Protein AF-A0AAD4ZAR2-F1 (afdb_monomer_lite)

Secondary structure (DSSP, 8-state):
--HHHHHHSSPPPPHHHHHTT-HHHHHHHHS-HHHHHHHHHHHHHHHHHHHHHHHHHHHHHHHHHHHHHHTT-------TT-EEEEE---SS---SS-PPEEEEEEP--

Radius of gyration: 26.3 Å; chains: 1; bounding box: 49×34×67 Å

Sequence (109 aa):
MTPYALTYGHDAILPMEIAVQSLRIAHQHSLIGEDYSQVMLLELEGLDASRIDTLNKLLARKQAMSRAYNKRVKNKIFEEGEIVWKAVLPLGTHIAGYGKWSLHGKVLS

Organism: Prunus dulcis (NCBI:txid3755)

pLDDT: mean 79.86, st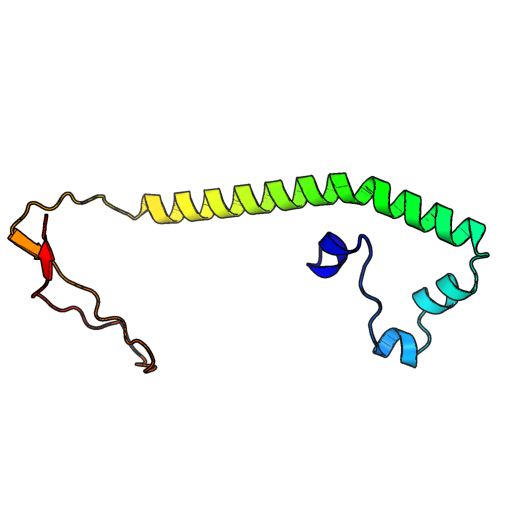d 11.0, range [52.41, 97.44]

Structure (mmCIF, N/CA/C/O backbone):
data_AF-A0AAD4ZAR2-F1
#
_entry.id   AF-A0AAD4ZAR2-F1
#
loop_
_atom_site.group_PDB
_atom_site.id
_atom_site.type_symbol
_atom_site.label_atom_id
_atom_site.label_alt_id
_atom_site.label_comp_id
_atom_site.label_asym_id
_atom_site.label_entity_id
_atom_site.label_seq_id
_atom_site.pdbx_PDB_ins_code
_atom_site.Cartn_x
_atom_site.Cartn_y
_atom_site.Cartn_z
_atom_site.occupancy
_atom_site.B_iso_or_equiv
_atom_site.auth_seq_id
_atom_site.auth_comp_id
_atom_site.auth_asym_id
_atom_site.auth_atom_id
_atom_site.pdbx_PDB_model_num
ATOM 1 N N . MET A 1 1 ? 1.387 5.071 -9.622 1.00 74.31 1 MET A N 1
ATOM 2 C CA . MET A 1 1 ? 2.557 4.273 -10.030 1.00 74.31 1 MET A CA 1
ATOM 3 C C . MET A 1 1 ? 2.190 2.802 -9.968 1.00 74.31 1 MET A C 1
ATOM 5 O O . MET A 1 1 ? 1.525 2.407 -9.013 1.00 74.31 1 MET A O 1
ATOM 9 N N . THR A 1 2 ? 2.528 2.029 -10.998 1.00 86.25 2 THR A N 1
ATOM 10 C CA . THR A 1 2 ? 2.256 0.585 -11.039 1.00 86.25 2 THR A CA 1
ATOM 11 C C . THR A 1 2 ? 3.253 -0.168 -10.145 1.00 86.25 2 THR A C 1
ATOM 13 O O . THR A 1 2 ? 4.359 0.334 -9.926 1.00 86.25 2 THR A O 1
ATOM 16 N N . PRO A 1 3 ? 2.909 -1.364 -9.625 1.00 84.50 3 PRO A N 1
ATOM 17 C CA . PRO A 1 3 ? 3.865 -2.185 -8.879 1.00 84.50 3 PRO A CA 1
ATOM 18 C C . PRO A 1 3 ? 5.149 -2.480 -9.668 1.00 84.50 3 PRO A C 1
ATOM 20 O O . PRO A 1 3 ? 6.227 -2.465 -9.092 1.00 84.50 3 PRO A O 1
ATOM 23 N N . TYR A 1 4 ? 5.043 -2.676 -10.988 1.00 86.06 4 TYR A N 1
ATOM 24 C CA . TYR A 1 4 ? 6.191 -2.932 -11.859 1.00 86.06 4 TYR A CA 1
ATOM 25 C C . TYR A 1 4 ? 7.146 -1.734 -11.936 1.00 86.06 4 TYR A C 1
ATOM 27 O O . TYR A 1 4 ? 8.338 -1.892 -11.682 1.00 86.06 4 TYR A O 1
ATOM 35 N N . ALA A 1 5 ? 6.624 -0.532 -12.209 1.00 84.56 5 ALA A N 1
ATOM 36 C CA . ALA A 1 5 ? 7.441 0.679 -12.307 1.00 84.56 5 ALA A CA 1
ATOM 37 C C . ALA A 1 5 ? 8.163 1.000 -10.991 1.00 84.56 5 ALA A C 1
ATOM 39 O O . ALA A 1 5 ? 9.298 1.461 -10.998 1.00 84.56 5 ALA A O 1
ATOM 40 N N . LEU A 1 6 ? 7.550 0.683 -9.846 1.00 81.88 6 LEU A N 1
ATOM 41 C CA . LEU A 1 6 ? 8.196 0.831 -8.541 1.00 81.88 6 LEU A CA 1
ATOM 42 C C . LEU A 1 6 ? 9.431 -0.079 -8.385 1.00 81.88 6 LEU A C 1
ATOM 44 O O . LEU A 1 6 ? 10.433 0.323 -7.784 1.00 81.88 6 LEU A O 1
ATOM 48 N N . THR A 1 7 ? 9.360 -1.303 -8.913 1.00 81.88 7 THR A N 1
ATOM 49 C CA . THR A 1 7 ? 10.441 -2.291 -8.837 1.00 81.88 7 THR A CA 1
ATOM 50 C C . THR A 1 7 ? 11.546 -1.998 -9.849 1.00 81.88 7 THR A C 1
ATOM 52 O O . THR A 1 7 ? 12.710 -1.941 -9.459 1.00 81.88 7 THR A O 1
ATOM 55 N N . TYR A 1 8 ? 11.189 -1.774 -11.115 1.00 81.62 8 TYR A N 1
ATOM 56 C CA . TYR A 1 8 ? 12.139 -1.725 -12.234 1.00 81.62 8 TYR A CA 1
ATOM 57 C C . TYR A 1 8 ? 12.475 -0.317 -12.732 1.00 81.62 8 TYR A C 1
ATOM 59 O O . TYR A 1 8 ? 13.379 -0.161 -13.545 1.00 81.62 8 TYR A O 1
ATOM 67 N N . GLY A 1 9 ? 11.775 0.710 -12.253 1.00 77.50 9 GLY A N 1
ATOM 68 C CA . GLY A 1 9 ? 12.068 2.106 -12.577 1.00 77.50 9 GLY A CA 1
ATOM 69 C C . GLY A 1 9 ? 11.358 2.682 -13.788 1.00 77.50 9 GLY A C 1
ATOM 70 O O . GLY A 1 9 ? 11.293 3.896 -13.921 1.00 77.50 9 GLY A O 1
ATOM 71 N N . HIS A 1 10 ? 10.768 1.833 -14.619 1.00 77.00 10 HIS A N 1
ATOM 72 C CA . HIS A 1 10 ? 10.092 2.217 -15.851 1.00 77.00 10 HIS A CA 1
ATOM 73 C C . HIS A 1 10 ? 8.816 1.392 -16.024 1.00 77.00 10 HIS A C 1
ATOM 75 O O . HIS A 1 10 ? 8.643 0.331 -15.413 1.00 77.00 10 HIS A O 1
ATOM 81 N N . ASP A 1 11 ? 7.893 1.874 -16.850 1.00 83.88 11 ASP A N 1
ATOM 82 C CA . ASP A 1 11 ? 6.669 1.135 -17.139 1.00 83.88 11 ASP A CA 1
ATOM 83 C C . ASP A 1 11 ? 6.963 -0.151 -17.920 1.00 83.88 11 ASP A C 1
ATOM 85 O O . ASP A 1 11 ? 7.794 -0.175 -18.830 1.00 83.88 11 ASP A O 1
ATOM 89 N N . ALA A 1 12 ? 6.237 -1.225 -17.602 1.00 86.38 12 ALA A N 1
ATOM 90 C CA . ALA A 1 12 ? 6.375 -2.497 -18.303 1.00 86.38 12 ALA A CA 1
ATOM 91 C C . ALA A 1 12 ? 6.111 -2.331 -19.805 1.00 86.38 12 ALA A C 1
ATOM 93 O O . ALA A 1 12 ? 5.181 -1.623 -20.204 1.00 86.38 12 ALA A O 1
ATOM 94 N N . ILE A 1 13 ? 6.908 -3.008 -20.633 1.00 84.75 13 ILE A N 1
ATOM 95 C CA . ILE A 1 13 ? 6.597 -3.185 -22.053 1.00 84.75 13 ILE A CA 1
ATOM 96 C C . ILE A 1 13 ? 5.641 -4.370 -22.161 1.00 84.75 13 ILE A C 1
ATOM 98 O O . ILE A 1 13 ? 5.966 -5.490 -21.761 1.00 84.75 13 ILE A O 1
ATOM 102 N N . LEU A 1 14 ? 4.436 -4.122 -22.662 1.00 87.50 14 LEU A N 1
ATOM 103 C CA . LEU A 1 14 ? 3.420 -5.159 -22.795 1.00 87.50 14 LEU A CA 1
ATOM 104 C C . LEU A 1 14 ? 3.688 -6.010 -24.047 1.00 87.50 14 LEU A C 1
ATOM 106 O O . LEU A 1 14 ? 4.074 -5.465 -25.080 1.00 87.50 14 LEU A O 1
ATOM 110 N N . PRO A 1 15 ? 3.393 -7.325 -24.038 1.00 88.12 15 PRO A N 1
ATOM 111 C CA . PRO A 1 15 ? 3.575 -8.175 -25.220 1.00 88.12 15 PRO A CA 1
ATOM 112 C C . PRO A 1 15 ? 2.863 -7.656 -26.481 1.00 88.12 15 PRO A C 1
ATOM 114 O O . PRO A 1 15 ? 3.371 -7.798 -27.590 1.00 88.12 15 PRO A O 1
ATOM 117 N N . MET A 1 16 ? 1.707 -7.004 -26.319 1.00 88.44 16 MET A N 1
ATOM 118 C CA . MET A 1 16 ? 0.984 -6.374 -27.428 1.00 88.44 16 MET A CA 1
ATOM 119 C C . MET A 1 16 ? 1.751 -5.200 -28.046 1.00 88.44 16 MET A C 1
ATOM 121 O O . MET A 1 16 ? 1.710 -5.018 -29.259 1.00 88.44 16 MET A O 1
ATOM 125 N N . GLU A 1 17 ? 2.454 -4.411 -27.234 1.00 86.06 17 GLU A N 1
ATOM 126 C CA . GLU A 1 17 ? 3.268 -3.303 -27.736 1.00 86.06 17 GLU A CA 1
ATOM 127 C C . GLU A 1 17 ? 4.386 -3.828 -28.642 1.00 86.06 17 GLU A C 1
ATOM 129 O O . GLU A 1 17 ? 4.670 -3.201 -29.659 1.00 86.06 17 GLU A O 1
ATOM 134 N N . ILE A 1 18 ? 4.942 -5.007 -28.322 1.00 82.38 18 ILE A N 1
ATOM 135 C CA . ILE A 1 18 ? 5.935 -5.725 -29.139 1.00 82.38 18 ILE A CA 1
ATOM 136 C C . ILE A 1 18 ? 5.328 -6.188 -30.456 1.00 82.38 18 ILE A C 1
ATOM 138 O O . ILE A 1 18 ? 5.892 -5.926 -31.516 1.00 82.38 18 ILE A O 1
ATOM 142 N N . ALA A 1 19 ? 4.154 -6.817 -30.403 1.00 87.75 19 ALA A N 1
ATOM 143 C CA . ALA A 1 19 ? 3.473 -7.304 -31.599 1.00 87.75 19 ALA A CA 1
ATOM 144 C C . ALA A 1 19 ? 3.118 -6.178 -32.586 1.00 87.75 19 ALA A C 1
ATOM 146 O O . ALA A 1 19 ? 3.207 -6.371 -33.795 1.00 87.75 19 ALA A O 1
ATOM 147 N N . VAL A 1 20 ? 2.729 -5.005 -32.077 1.00 89.38 20 VAL A N 1
ATOM 148 C CA . VAL A 1 20 ? 2.302 -3.850 -32.889 1.00 89.38 20 VAL A CA 1
ATOM 149 C C . VAL A 1 20 ? 3.468 -2.895 -33.199 1.00 89.38 20 VAL A C 1
ATOM 151 O O . VAL A 1 20 ? 3.270 -1.911 -33.902 1.00 89.38 20 VAL A O 1
ATOM 154 N N . GLN A 1 21 ? 4.683 -3.180 -32.711 1.00 83.81 21 GLN A N 1
ATOM 155 C CA . GLN A 1 21 ? 5.851 -2.290 -32.804 1.00 83.81 21 GLN A CA 1
ATOM 156 C C . GLN A 1 21 ? 5.516 -0.856 -32.372 1.00 83.81 21 GLN A C 1
ATOM 158 O O . GLN A 1 21 ? 5.617 0.101 -33.139 1.00 83.81 21 GLN A O 1
ATOM 163 N N . SER A 1 22 ? 5.058 -0.714 -31.129 1.00 83.44 22 SER A N 1
ATOM 164 C CA . SER A 1 22 ? 4.641 0.579 -30.592 1.00 83.44 22 SER A CA 1
ATOM 165 C C . SER A 1 22 ? 5.759 1.631 -30.647 1.00 83.44 22 SER A C 1
ATOM 167 O O . SER A 1 22 ? 6.950 1.320 -30.723 1.00 83.44 22 SER A O 1
ATOM 169 N N . LEU A 1 23 ? 5.372 2.903 -30.521 1.00 77.75 23 LEU A N 1
ATOM 170 C CA . LEU A 1 23 ? 6.293 4.042 -30.512 1.00 77.75 23 LEU A CA 1
ATOM 171 C C . LEU A 1 23 ? 7.433 3.879 -29.484 1.00 77.75 23 LEU A C 1
ATOM 173 O O . LEU A 1 23 ? 8.570 4.246 -29.764 1.00 77.75 23 LEU A O 1
ATOM 177 N N . ARG A 1 24 ? 7.156 3.267 -28.323 1.00 77.44 24 ARG A N 1
ATOM 178 C CA . ARG A 1 24 ? 8.161 2.976 -27.281 1.00 77.44 24 ARG A CA 1
ATOM 179 C C . ARG A 1 24 ? 9.270 2.056 -27.797 1.00 77.44 24 ARG A C 1
ATO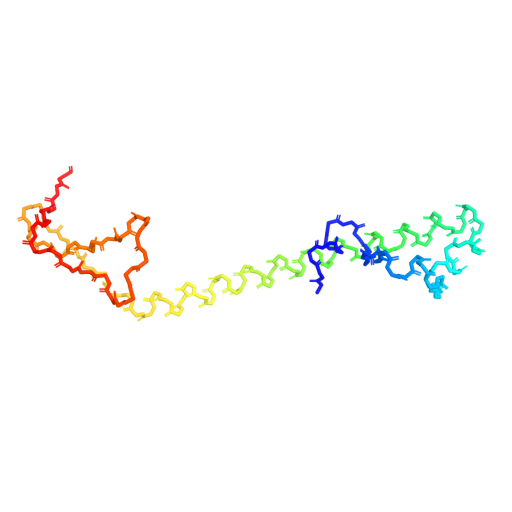M 181 O O . ARG A 1 24 ? 10.442 2.291 -27.532 1.00 77.44 24 ARG A O 1
ATOM 188 N N . ILE A 1 25 ? 8.895 1.041 -28.569 1.00 76.94 25 ILE A N 1
ATOM 189 C CA . ILE A 1 25 ? 9.817 0.059 -29.145 1.00 76.94 25 ILE A CA 1
ATOM 190 C C . ILE A 1 25 ? 10.596 0.674 -30.303 1.00 76.94 25 ILE A C 1
ATOM 192 O O . ILE A 1 25 ? 11.812 0.515 -30.376 1.00 76.94 25 ILE A O 1
ATOM 196 N N . ALA A 1 26 ? 9.926 1.451 -31.157 1.00 75.56 26 ALA A N 1
ATOM 197 C CA . ALA A 1 26 ? 10.581 2.193 -32.231 1.00 75.56 26 ALA A CA 1
ATOM 198 C C . ALA A 1 26 ? 11.645 3.169 -31.691 1.00 75.56 26 ALA A C 1
ATOM 200 O O . ALA A 1 26 ? 12.759 3.224 -32.217 1.00 75.56 26 ALA A O 1
ATOM 201 N N . HIS A 1 27 ? 11.344 3.886 -30.602 1.00 72.75 27 HIS A N 1
ATOM 202 C CA . HIS A 1 27 ? 12.320 4.746 -29.932 1.00 72.75 27 HIS A CA 1
ATOM 203 C C . HIS A 1 27 ? 13.461 3.951 -29.300 1.00 72.75 27 HIS A C 1
ATOM 205 O O . HIS A 1 27 ? 14.612 4.335 -29.477 1.00 72.75 27 HIS A O 1
ATOM 211 N N . GLN A 1 28 ? 13.180 2.828 -28.633 1.00 68.50 28 GLN A N 1
ATOM 212 C CA . GLN A 1 28 ? 14.225 1.987 -28.043 1.00 68.50 28 GLN A CA 1
ATOM 213 C C . GLN A 1 28 ? 15.214 1.455 -29.093 1.00 68.50 28 GLN A C 1
ATOM 215 O O . GLN A 1 28 ? 16.413 1.433 -28.837 1.00 68.50 28 GLN A O 1
ATOM 220 N N . HIS A 1 29 ? 14.742 1.079 -30.286 1.00 64.88 29 HIS A N 1
ATOM 221 C CA . HIS A 1 29 ? 15.609 0.641 -31.389 1.00 64.88 29 HIS A CA 1
ATOM 222 C C . HIS A 1 29 ? 16.402 1.775 -32.056 1.00 64.88 29 HIS A C 1
ATOM 224 O O . HIS A 1 29 ? 17.379 1.498 -32.749 1.00 64.88 29 HIS A O 1
ATOM 230 N N . SER A 1 30 ? 15.989 3.030 -31.864 1.00 66.62 30 SER A N 1
ATOM 231 C CA . SER A 1 30 ? 16.620 4.206 -32.481 1.00 66.62 30 SER A CA 1
ATOM 232 C C . SER A 1 30 ? 17.719 4.836 -31.616 1.00 66.62 30 SER A C 1
ATOM 234 O O . SER A 1 30 ? 18.424 5.725 -32.088 1.00 66.62 30 SER A O 1
ATOM 236 N N . LEU A 1 31 ? 17.869 4.407 -30.359 1.00 66.50 31 LEU A N 1
ATOM 237 C CA . LEU A 1 31 ? 18.887 4.918 -29.443 1.00 66.50 31 LEU A CA 1
ATOM 238 C C . LEU A 1 31 ? 20.204 4.155 -29.647 1.00 66.50 31 LEU A C 1
ATOM 240 O O . LEU A 1 31 ? 20.259 2.932 -29.516 1.00 66.50 31 LEU A O 1
ATOM 244 N N . ILE A 1 32 ? 21.280 4.881 -29.959 1.00 67.31 32 ILE A N 1
ATOM 245 C CA . ILE A 1 32 ? 22.649 4.347 -29.952 1.00 67.31 32 ILE A CA 1
ATOM 246 C C . ILE A 1 32 ? 22.963 3.916 -28.508 1.00 67.31 32 ILE A C 1
ATOM 248 O O . ILE A 1 32 ? 22.519 4.562 -27.561 1.00 67.31 32 ILE A O 1
ATOM 252 N N . GLY A 1 33 ? 23.696 2.814 -28.311 1.00 68.12 33 GLY A N 1
ATOM 253 C CA . GLY A 1 33 ? 23.840 2.170 -26.992 1.00 68.12 33 GLY A CA 1
ATOM 254 C C . GLY A 1 33 ? 24.328 3.078 -25.848 1.00 68.12 33 GLY A C 1
ATOM 255 O O . GLY A 1 33 ? 24.017 2.813 -24.689 1.00 68.12 33 GLY A O 1
ATOM 256 N N . GLU A 1 34 ? 25.043 4.159 -26.166 1.00 70.50 34 GLU A N 1
ATOM 257 C CA . GLU A 1 34 ? 25.543 5.150 -25.204 1.00 70.50 34 GLU A CA 1
ATOM 258 C C . GLU A 1 34 ? 24.500 6.223 -24.827 1.00 70.50 34 GLU A C 1
ATOM 260 O O . GLU A 1 34 ? 24.479 6.679 -23.687 1.00 70.50 34 GLU A O 1
ATOM 265 N N . ASP A 1 35 ? 23.579 6.571 -25.731 1.00 74.44 35 ASP A N 1
ATOM 266 C CA . ASP A 1 35 ? 22.437 7.449 -25.428 1.00 74.44 35 ASP A CA 1
ATOM 267 C C . ASP A 1 35 ? 21.366 6.698 -24.628 1.00 74.44 35 ASP A C 1
ATOM 269 O O . ASP A 1 35 ? 20.763 7.239 -23.700 1.00 74.44 35 ASP A O 1
ATOM 273 N N . TYR A 1 36 ? 21.157 5.414 -24.943 1.00 73.62 36 TYR A N 1
ATOM 274 C CA . TYR A 1 36 ? 20.219 4.559 -24.213 1.00 73.62 36 TYR A CA 1
ATOM 275 C C . TYR A 1 36 ? 20.590 4.433 -22.727 1.00 73.62 36 TYR A C 1
ATOM 277 O O . TYR A 1 36 ? 19.722 4.517 -21.856 1.00 73.62 36 TYR A O 1
ATOM 285 N N . SER A 1 37 ? 21.880 4.254 -22.425 1.00 70.00 37 SER A N 1
ATOM 286 C CA . SER A 1 37 ? 22.354 4.105 -21.046 1.00 70.00 37 SER A CA 1
ATOM 287 C C . SER A 1 37 ? 22.202 5.395 -20.234 1.00 70.00 37 SER A C 1
ATOM 289 O O . SER A 1 37 ? 21.803 5.333 -19.073 1.00 70.00 37 SER A O 1
ATOM 291 N N . GLN A 1 38 ? 22.439 6.561 -20.843 1.00 78.69 38 GLN A N 1
ATOM 292 C CA . GLN A 1 38 ? 22.261 7.865 -20.195 1.00 78.69 38 GLN A CA 1
ATOM 293 C C . GLN A 1 38 ? 20.793 8.161 -19.871 1.00 78.69 38 GLN A C 1
ATOM 295 O O . GLN A 1 38 ? 20.482 8.582 -18.756 1.00 78.69 38 GLN A O 1
ATOM 300 N N . VAL A 1 39 ? 19.880 7.897 -20.811 1.00 76.56 39 VAL A N 1
ATOM 301 C CA . VAL A 1 39 ? 18.435 8.078 -20.589 1.00 76.56 39 VAL A CA 1
ATOM 302 C C . VAL A 1 39 ? 17.941 7.167 -19.461 1.00 76.56 39 VAL A C 1
ATOM 304 O O . VAL A 1 39 ? 17.225 7.624 -18.573 1.00 76.56 39 VAL A O 1
ATOM 307 N N . MET A 1 40 ? 18.386 5.907 -19.436 1.00 76.69 40 MET A N 1
ATOM 308 C CA . MET 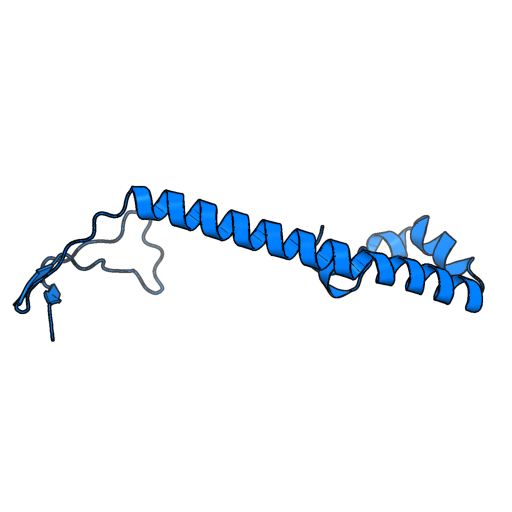A 1 40 ? 18.028 4.958 -18.378 1.00 76.69 40 MET A CA 1
ATOM 309 C C . MET A 1 40 ? 18.545 5.397 -16.997 1.00 76.69 40 MET A C 1
ATOM 311 O O . MET A 1 40 ? 17.848 5.251 -15.996 1.00 76.69 40 MET A O 1
ATOM 315 N N . LEU A 1 41 ? 19.757 5.957 -16.926 1.00 76.94 41 LEU A N 1
ATOM 316 C CA . LEU A 1 41 ? 20.314 6.488 -15.677 1.00 76.94 41 LEU A CA 1
ATOM 317 C C . LEU A 1 41 ? 19.500 7.671 -15.133 1.00 76.94 41 LEU A C 1
ATOM 319 O O . LEU A 1 41 ? 19.197 7.696 -13.942 1.00 76.94 41 LEU A O 1
ATOM 323 N N . LEU A 1 42 ? 19.093 8.603 -15.998 1.00 80.62 42 LEU A N 1
ATOM 324 C CA . LEU A 1 42 ? 18.255 9.746 -15.616 1.00 80.62 42 LEU A CA 1
ATOM 325 C C . LEU A 1 42 ? 16.882 9.313 -15.076 1.00 80.62 42 LEU A C 1
ATOM 327 O O . LEU A 1 42 ? 16.389 9.880 -14.101 1.00 80.62 42 LEU A O 1
ATOM 331 N N . GLU A 1 43 ? 16.266 8.288 -15.669 1.00 73.44 43 GLU A N 1
ATOM 332 C CA . GLU A 1 43 ? 15.008 7.724 -15.159 1.00 73.44 43 GLU A CA 1
ATOM 333 C C . GLU A 1 43 ? 15.183 7.080 -13.772 1.00 73.44 43 GLU A C 1
ATOM 335 O O . GLU A 1 43 ? 14.321 7.226 -12.898 1.00 73.44 43 GLU A O 1
ATOM 340 N N . LEU A 1 44 ? 16.318 6.412 -13.536 1.00 76.62 44 LEU A N 1
ATOM 341 C CA . LEU A 1 44 ? 16.639 5.800 -12.245 1.00 76.62 44 LEU A CA 1
ATOM 342 C C . LEU A 1 44 ? 16.887 6.835 -11.138 1.00 76.62 44 LEU A C 1
ATOM 344 O O . LEU A 1 44 ? 16.493 6.587 -9.999 1.00 76.62 44 LEU A O 1
ATOM 348 N N . GLU A 1 45 ? 17.470 7.998 -11.437 1.00 79.44 45 GLU A N 1
ATOM 349 C CA . GLU A 1 45 ? 17.684 9.057 -10.434 1.00 79.44 45 GLU A CA 1
ATOM 350 C C . GLU A 1 45 ? 16.362 9.574 -9.838 1.00 79.44 45 GLU A C 1
ATOM 352 O O . GLU A 1 45 ? 16.256 9.801 -8.630 1.00 79.44 45 GLU A O 1
ATOM 357 N N . GLY A 1 46 ? 15.314 9.709 -10.657 1.00 77.38 46 GLY A N 1
ATOM 358 C CA . GLY A 1 46 ? 13.983 10.132 -10.198 1.00 77.38 46 GLY A CA 1
ATOM 359 C C . GLY A 1 46 ? 13.207 9.046 -9.440 1.00 77.38 46 GLY A C 1
ATOM 360 O O . GLY A 1 46 ? 12.234 9.334 -8.728 1.00 77.38 46 GLY A O 1
ATOM 361 N N . LEU A 1 47 ? 13.628 7.789 -9.569 1.00 81.31 47 LEU A N 1
ATOM 362 C CA . LEU A 1 47 ? 12.905 6.640 -9.044 1.00 81.31 47 LEU A CA 1
ATOM 363 C C . LEU A 1 47 ? 12.904 6.589 -7.518 1.00 81.31 47 LEU A C 1
ATOM 365 O O . LEU A 1 47 ? 11.879 6.259 -6.917 1.00 81.31 47 LEU A O 1
ATOM 369 N N . ASP A 1 48 ? 14.019 6.930 -6.877 1.00 83.75 48 ASP A N 1
ATOM 370 C CA . ASP A 1 48 ? 14.135 6.847 -5.420 1.00 83.75 48 ASP A CA 1
ATOM 371 C C . ASP A 1 48 ? 13.234 7.863 -4.713 1.00 83.75 48 ASP A C 1
ATOM 373 O O . ASP A 1 48 ? 12.552 7.522 -3.742 1.00 83.75 48 ASP A O 1
ATOM 377 N N . ALA A 1 49 ? 13.115 9.077 -5.256 1.00 86.44 49 ALA A N 1
ATOM 378 C CA . ALA A 1 49 ? 12.156 10.065 -4.765 1.00 86.44 49 ALA A CA 1
ATOM 379 C C . ALA A 1 49 ? 10.710 9.548 -4.875 1.00 86.44 49 ALA A C 1
ATOM 381 O O . ALA A 1 49 ? 9.919 9.659 -3.933 1.00 86.44 49 ALA A O 1
ATOM 382 N N . SER A 1 50 ? 10.378 8.915 -6.002 1.00 85.69 50 SER A N 1
ATOM 383 C CA . SER A 1 50 ? 9.057 8.328 -6.235 1.00 85.69 50 SER A CA 1
ATOM 384 C C . SER A 1 50 ? 8.773 7.128 -5.316 1.00 85.69 50 SER A C 1
ATOM 386 O O . SER A 1 50 ? 7.663 6.966 -4.792 1.00 85.69 50 SER A O 1
ATOM 388 N N . ARG A 1 51 ? 9.785 6.298 -5.033 1.00 87.19 51 ARG A N 1
ATOM 389 C CA . ARG A 1 51 ? 9.708 5.208 -4.046 1.00 87.19 51 ARG A CA 1
ATOM 390 C C . ARG A 1 51 ? 9.429 5.744 -2.644 1.00 87.19 51 ARG A C 1
ATOM 392 O O . ARG A 1 51 ? 8.539 5.236 -1.966 1.00 87.19 51 ARG A O 1
ATOM 399 N N . ILE A 1 52 ? 10.122 6.797 -2.218 1.00 91.50 52 ILE A N 1
ATOM 400 C CA . ILE A 1 52 ? 9.901 7.415 -0.902 1.00 91.50 52 ILE A CA 1
ATOM 401 C C . ILE A 1 52 ? 8.483 7.995 -0.800 1.00 91.50 52 ILE A C 1
ATOM 403 O O . ILE A 1 52 ? 7.777 7.740 0.178 1.00 91.50 52 ILE A O 1
ATOM 407 N N . ASP A 1 53 ? 8.022 8.722 -1.818 1.00 92.62 53 ASP A N 1
ATOM 408 C CA . ASP A 1 53 ? 6.666 9.279 -1.848 1.00 92.62 53 ASP A CA 1
ATOM 409 C C . ASP A 1 53 ? 5.583 8.184 -1.807 1.00 92.62 53 ASP A C 1
ATOM 411 O O . ASP A 1 53 ? 4.625 8.261 -1.029 1.00 92.62 53 ASP A O 1
ATOM 415 N N . THR A 1 54 ? 5.748 7.113 -2.587 1.00 90.56 54 THR A N 1
ATOM 416 C CA . THR A 1 54 ? 4.809 5.981 -2.565 1.00 90.56 54 THR A CA 1
ATOM 417 C C . THR A 1 54 ? 4.797 5.254 -1.221 1.00 90.56 54 THR A C 1
ATOM 419 O O . THR A 1 54 ? 3.712 4.938 -0.720 1.00 90.56 54 THR A O 1
ATOM 422 N N . LEU A 1 55 ? 5.955 5.055 -0.584 1.00 93.38 55 LEU A N 1
ATOM 423 C CA . LEU A 1 55 ? 6.043 4.508 0.773 1.00 93.38 55 LEU A CA 1
ATOM 424 C C . LEU A 1 55 ? 5.316 5.397 1.789 1.00 93.38 55 LEU A C 1
ATOM 426 O O . LEU A 1 55 ? 4.509 4.896 2.577 1.00 93.38 55 LEU A O 1
ATOM 430 N N . ASN A 1 56 ? 5.520 6.713 1.729 1.00 96.19 56 ASN A N 1
ATOM 431 C CA . ASN A 1 56 ? 4.840 7.667 2.606 1.00 96.19 56 ASN A CA 1
ATOM 432 C C . ASN A 1 56 ? 3.316 7.608 2.438 1.00 96.19 56 ASN A C 1
ATOM 434 O O . ASN A 1 56 ? 2.579 7.549 3.426 1.00 96.19 56 ASN A O 1
ATOM 438 N N . LYS A 1 57 ? 2.825 7.536 1.195 1.00 94.88 57 LYS A N 1
ATOM 439 C CA . LYS A 1 57 ? 1.392 7.379 0.893 1.00 94.88 57 LYS A CA 1
ATOM 440 C C . LYS A 1 57 ? 0.823 6.071 1.445 1.00 94.88 57 LYS A C 1
ATOM 442 O O . LYS A 1 57 ? -0.276 6.071 2.007 1.00 94.88 57 LYS A O 1
ATOM 447 N N . LEU A 1 58 ? 1.555 4.962 1.323 1.00 94.38 58 LEU A N 1
ATOM 448 C CA . LEU A 1 58 ? 1.148 3.667 1.876 1.00 94.38 58 LEU A CA 1
ATOM 449 C C . LEU A 1 58 ? 1.060 3.706 3.404 1.00 94.38 58 LEU A C 1
ATOM 451 O O . LEU A 1 58 ? 0.060 3.258 3.972 1.00 94.38 58 LEU A O 1
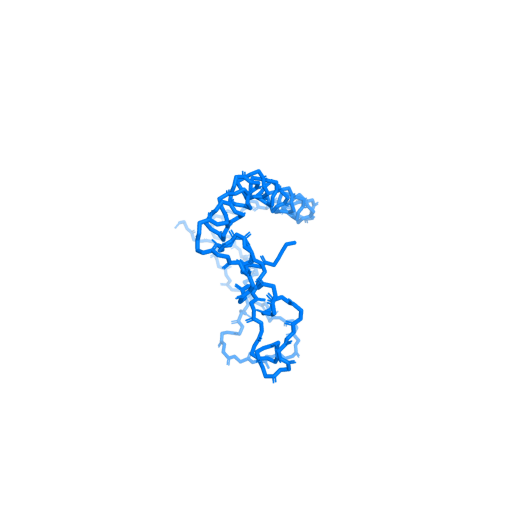ATOM 455 N N . LEU A 1 59 ? 2.063 4.284 4.069 1.00 97.00 59 LEU A N 1
ATOM 456 C CA . LEU A 1 59 ? 2.073 4.451 5.522 1.00 97.00 59 LEU A CA 1
ATOM 457 C C . LEU A 1 59 ? 0.917 5.338 5.993 1.00 97.00 59 LEU A C 1
ATOM 459 O O . LEU A 1 59 ? 0.183 4.946 6.902 1.00 97.00 59 LEU A O 1
ATOM 463 N N . ALA A 1 60 ? 0.689 6.475 5.333 1.00 97.31 60 ALA A N 1
ATOM 464 C CA . ALA A 1 60 ? -0.422 7.370 5.639 1.00 97.31 60 ALA A CA 1
ATOM 465 C C . ALA A 1 60 ? -1.779 6.668 5.475 1.00 97.31 60 ALA A C 1
ATOM 467 O O . ALA A 1 60 ? -2.643 6.765 6.349 1.00 97.31 60 ALA A O 1
ATOM 468 N N . ARG A 1 61 ? -1.960 5.889 4.400 1.00 96.00 61 ARG A N 1
ATOM 469 C CA . ARG A 1 61 ? -3.187 5.113 4.167 1.00 96.00 61 ARG A CA 1
ATOM 470 C C . ARG A 1 61 ? -3.391 4.039 5.234 1.00 96.00 61 ARG A C 1
ATOM 472 O O . ARG A 1 61 ? -4.497 3.910 5.759 1.00 96.00 61 ARG A O 1
ATOM 479 N N . LYS A 1 62 ? -2.337 3.299 5.591 1.00 96.50 62 LYS A N 1
ATOM 480 C CA . LYS A 1 62 ? -2.371 2.304 6.673 1.00 96.50 62 LYS A CA 1
ATOM 481 C C . LYS A 1 62 ? -2.743 2.957 8.005 1.00 96.50 62 LYS A C 1
ATOM 483 O O . LYS A 1 62 ? -3.591 2.438 8.728 1.00 96.50 62 LYS A O 1
ATOM 488 N N . GLN A 1 63 ? -2.164 4.117 8.311 1.00 97.44 63 GLN A N 1
ATOM 489 C CA . GLN A 1 63 ? -2.464 4.861 9.529 1.00 97.44 63 GLN A CA 1
ATOM 490 C C . GLN A 1 63 ? -3.906 5.380 9.540 1.00 97.44 63 GLN A C 1
ATOM 492 O O . GLN A 1 63 ? -4.590 5.239 10.551 1.00 97.44 63 GLN A O 1
ATOM 497 N N . ALA A 1 64 ? -4.401 5.930 8.430 1.00 97.25 64 ALA A N 1
ATOM 498 C CA . ALA A 1 64 ? -5.786 6.379 8.305 1.00 97.25 64 ALA A CA 1
ATOM 499 C C . ALA A 1 64 ? -6.779 5.222 8.499 1.00 97.25 64 ALA A C 1
ATOM 501 O O . ALA A 1 64 ? -7.751 5.361 9.241 1.00 97.25 64 ALA A O 1
ATOM 502 N N . MET A 1 65 ? -6.498 4.060 7.901 1.00 95.75 65 MET A N 1
ATOM 503 C CA . MET A 1 65 ? -7.304 2.850 8.068 1.00 95.75 65 MET A CA 1
ATOM 504 C C . MET A 1 65 ? -7.298 2.358 9.521 1.00 95.75 65 MET A C 1
ATOM 506 O O . MET A 1 65 ? -8.359 2.089 10.078 1.00 95.75 65 MET A O 1
ATOM 510 N N . SER A 1 66 ? -6.122 2.317 10.156 1.00 94.44 66 SER A N 1
ATOM 511 C CA . SER A 1 66 ? -5.979 1.971 11.575 1.00 94.44 66 SER A CA 1
ATOM 512 C C . SER A 1 66 ? -6.767 2.927 12.475 1.00 94.44 66 SER A C 1
ATOM 514 O O . SER A 1 66 ? -7.544 2.483 13.314 1.00 94.44 66 SER A O 1
ATOM 516 N N . ARG A 1 67 ? -6.673 4.244 12.248 1.00 95.19 67 ARG A N 1
ATOM 517 C CA . ARG A 1 67 ? -7.449 5.252 12.991 1.00 95.19 67 ARG A CA 1
ATOM 518 C C . ARG A 1 67 ? -8.957 5.065 12.813 1.00 95.19 67 ARG A C 1
ATOM 520 O O . ARG A 1 67 ? -9.695 5.119 13.793 1.00 95.19 67 ARG A O 1
ATOM 527 N N . ALA A 1 68 ? -9.420 4.839 11.583 1.00 95.25 68 ALA A N 1
ATOM 528 C CA . ALA A 1 68 ? -10.838 4.638 11.290 1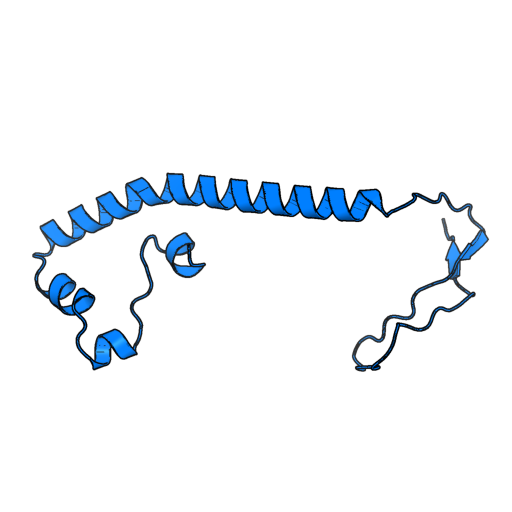.00 95.25 68 ALA A CA 1
ATOM 529 C C . ALA A 1 68 ? -11.392 3.370 11.960 1.00 95.25 68 ALA A C 1
ATOM 531 O O . ALA A 1 68 ? -12.497 3.400 12.505 1.00 95.25 68 ALA A O 1
ATOM 532 N N . TYR A 1 69 ? -10.613 2.285 11.952 1.00 91.56 69 TYR A N 1
ATOM 533 C CA . TYR A 1 69 ? -10.950 1.043 12.640 1.00 91.56 69 TYR A CA 1
ATOM 534 C C . TYR A 1 69 ? -10.967 1.241 14.160 1.00 91.56 69 TYR A C 1
ATOM 536 O O . TYR A 1 69 ? -12.001 1.038 14.795 1.00 91.56 69 TYR A O 1
ATOM 544 N N . ASN A 1 70 ? -9.870 1.746 14.731 1.00 93.06 70 ASN A N 1
ATOM 545 C CA . ASN A 1 70 ? -9.711 1.935 16.174 1.00 93.06 70 ASN A CA 1
ATOM 546 C C . ASN A 1 70 ? -10.745 2.900 16.766 1.00 93.06 70 ASN A C 1
ATOM 548 O O . ASN A 1 70 ? -11.149 2.716 17.906 1.00 93.06 70 ASN A O 1
ATOM 552 N N . LYS A 1 71 ? -11.254 3.875 15.996 1.00 92.44 71 LYS A N 1
ATOM 553 C CA . LYS A 1 71 ? -12.357 4.748 16.440 1.00 92.44 71 LYS A CA 1
ATOM 554 C C . LYS A 1 71 ? -13.626 3.966 16.816 1.00 92.44 71 LYS A C 1
ATOM 556 O O . LYS A 1 71 ? -14.426 4.447 17.613 1.00 92.44 71 LYS A O 1
ATOM 561 N N . ARG A 1 72 ? -13.843 2.792 16.215 1.00 87.00 72 ARG A N 1
ATOM 562 C CA . ARG A 1 72 ? -15.014 1.934 16.461 1.00 87.00 72 ARG A CA 1
ATOM 563 C C . ARG A 1 72 ? -14.728 0.802 17.445 1.00 87.00 72 ARG A C 1
ATOM 565 O O . ARG A 1 72 ? -15.673 0.196 17.945 1.00 87.00 72 ARG A O 1
ATOM 572 N N . VAL A 1 73 ? -13.459 0.512 17.716 1.00 87.19 73 VAL A N 1
ATOM 573 C CA . VAL A 1 73 ? -13.064 -0.522 18.672 1.00 87.19 73 VAL A CA 1
ATOM 574 C C . VAL A 1 73 ? -13.189 0.044 20.080 1.00 87.19 73 VAL A C 1
ATOM 576 O O . VAL A 1 73 ? -12.540 1.024 20.432 1.00 87.19 73 VAL A O 1
ATOM 579 N N . LYS A 1 74 ? -14.027 -0.589 20.901 1.00 84.81 74 LYS A N 1
ATOM 580 C CA . LYS A 1 74 ? -14.024 -0.375 22.347 1.00 84.81 74 LYS A CA 1
ATOM 581 C C . LYS A 1 74 ? -13.195 -1.484 22.969 1.00 84.81 74 LYS A C 1
ATOM 583 O O . LYS A 1 74 ? -13.570 -2.650 22.865 1.00 84.81 74 LYS A O 1
ATOM 588 N N . ASN A 1 75 ? -12.080 -1.118 23.589 1.00 83.38 75 ASN A N 1
ATOM 589 C CA . ASN A 1 75 ? -11.281 -2.076 24.340 1.00 83.38 75 ASN A CA 1
ATOM 590 C C . ASN A 1 75 ? -12.127 -2.602 25.501 1.00 83.38 75 ASN A C 1
ATOM 592 O O . ASN A 1 75 ? -12.684 -1.818 26.270 1.00 83.38 75 ASN A O 1
ATOM 596 N N . LYS A 1 76 ? -12.234 -3.924 25.599 1.00 82.62 76 LYS A N 1
ATOM 597 C CA . LYS A 1 76 ? -12.859 -4.609 26.723 1.00 82.62 76 LYS A CA 1
ATOM 598 C C . LYS A 1 76 ? -11.787 -5.474 27.369 1.00 82.62 76 LYS A C 1
ATOM 600 O O . LYS A 1 76 ? -11.148 -6.263 26.678 1.00 82.62 76 LYS A O 1
ATOM 605 N N . ILE A 1 77 ? -11.558 -5.248 28.657 1.00 84.25 77 ILE A N 1
ATOM 606 C CA . ILE A 1 77 ? -10.728 -6.121 29.483 1.00 84.25 77 ILE A CA 1
ATOM 607 C C . ILE A 1 77 ? -11.629 -7.283 29.892 1.00 84.25 77 ILE A C 1
ATOM 609 O O . ILE A 1 77 ? -12.806 -7.061 30.185 1.00 84.25 77 ILE A O 1
ATOM 613 N N . PHE A 1 78 ? -11.096 -8.495 29.817 1.00 84.50 78 PHE A N 1
ATOM 614 C CA . PHE A 1 78 ? -11.790 -9.700 30.239 1.00 84.50 78 PHE A CA 1
ATOM 615 C C . PHE A 1 78 ? -10.978 -10.356 31.344 1.00 84.50 78 PHE A C 1
ATOM 617 O O . PHE A 1 78 ? -9.757 -10.462 31.216 1.00 84.50 78 PHE A O 1
ATOM 624 N N . GLU A 1 79 ? -11.657 -10.796 32.392 1.00 86.88 79 GLU A N 1
ATOM 625 C CA . GLU A 1 79 ? -11.033 -11.521 33.496 1.00 86.88 79 GLU A CA 1
ATOM 626 C C . GLU A 1 79 ? -10.970 -13.023 33.198 1.00 86.88 79 GLU A C 1
ATOM 628 O O . GLU A 1 79 ? -11.771 -13.563 32.423 1.00 86.88 79 GLU A O 1
ATOM 633 N N . GLU A 1 80 ? -10.014 -13.713 33.820 1.00 84.88 80 GLU A N 1
ATOM 634 C CA . GLU A 1 80 ? -9.903 -15.165 33.703 1.00 84.88 80 GLU A CA 1
ATOM 635 C C . GLU A 1 80 ? -11.212 -15.839 34.153 1.00 84.88 80 GLU A C 1
ATOM 637 O O . GLU A 1 80 ? -11.785 -15.521 35.195 1.00 84.88 80 GLU A O 1
ATOM 642 N N . GLY A 1 81 ? -11.719 -16.765 33.335 1.00 82.19 81 GLY A N 1
ATOM 643 C CA . GLY A 1 81 ? -12.990 -17.445 33.589 1.00 82.19 81 GLY A CA 1
ATOM 644 C C . GLY A 1 81 ? -14.244 -16.732 33.066 1.00 82.19 81 GLY A C 1
ATOM 645 O O . GLY A 1 81 ? -15.314 -17.348 33.078 1.00 82.19 81 GLY A O 1
ATOM 646 N N . GLU A 1 82 ? -14.150 -15.506 32.534 1.00 86.31 82 GLU A N 1
ATOM 647 C CA . GLU A 1 82 ? -15.288 -14.856 31.873 1.00 86.31 82 GLU A CA 1
ATOM 648 C C . GLU A 1 82 ? -15.713 -15.591 30.593 1.00 86.31 82 GLU A C 1
ATOM 650 O O . GLU A 1 82 ? -14.893 -16.058 29.792 1.00 86.31 82 GLU A O 1
ATOM 655 N N . ILE A 1 83 ? -17.032 -15.673 30.385 1.00 84.94 83 ILE A N 1
ATOM 656 C CA . ILE A 1 83 ? -17.622 -16.267 29.183 1.00 84.94 83 ILE A CA 1
ATOM 657 C C . ILE A 1 83 ? -17.648 -15.217 28.075 1.00 84.94 83 ILE A C 1
ATOM 659 O O . ILE A 1 83 ? -18.293 -14.172 28.191 1.00 84.94 83 ILE A O 1
ATOM 663 N N . VAL A 1 84 ? -16.989 -15.528 26.963 1.00 84.00 84 VAL A N 1
ATOM 664 C CA . VAL A 1 84 ? -16.893 -14.659 25.791 1.00 84.00 84 VAL A CA 1
ATOM 665 C C . VAL A 1 84 ? -17.450 -15.333 24.543 1.00 84.00 84 VAL A C 1
ATOM 667 O O . VAL A 1 84 ? -17.343 -16.545 24.333 1.00 84.00 84 VAL A O 1
ATOM 670 N N . TRP A 1 85 ? -18.041 -14.516 23.673 1.00 81.00 85 TRP A N 1
ATOM 671 C CA . TRP A 1 85 ? -18.474 -14.957 22.354 1.00 81.00 85 TRP A CA 1
ATOM 672 C C . TRP A 1 85 ? -17.254 -15.155 21.458 1.00 81.00 85 TRP A C 1
ATOM 674 O O . TRP A 1 85 ? -16.528 -14.207 21.161 1.00 81.00 85 TRP A O 1
ATOM 684 N N . LYS A 1 86 ? -17.043 -16.386 20.992 1.00 79.81 86 LYS A N 1
ATOM 685 C CA . LYS A 1 86 ? -15.994 -16.704 20.018 1.00 79.81 86 LYS A CA 1
ATOM 686 C C . LYS A 1 86 ? -16.588 -16.725 18.613 1.00 79.81 86 LYS A C 1
ATOM 688 O O . LYS A 1 86 ? -17.609 -17.378 18.387 1.00 79.81 86 LYS A O 1
ATOM 693 N N . ALA A 1 87 ? -15.950 -16.023 17.677 1.00 76.62 87 ALA A N 1
ATOM 694 C CA . ALA A 1 87 ? -16.299 -16.110 16.263 1.00 76.62 87 ALA A CA 1
ATOM 695 C C . ALA A 1 87 ? -15.920 -17.498 15.730 1.00 76.62 87 ALA A C 1
ATOM 697 O O . ALA A 1 87 ? -14.757 -17.900 15.809 1.00 76.62 87 ALA A O 1
ATOM 698 N N . VAL A 1 88 ? -16.888 -18.225 15.176 1.00 74.25 88 VAL A N 1
ATOM 699 C CA . VAL A 1 88 ? -16.638 -19.468 14.446 1.00 74.25 88 VAL A CA 1
ATOM 700 C C . VAL A 1 88 ? -16.313 -19.083 13.008 1.00 74.25 88 VAL A C 1
ATOM 702 O O . VAL A 1 88 ? -17.204 -18.821 12.198 1.00 7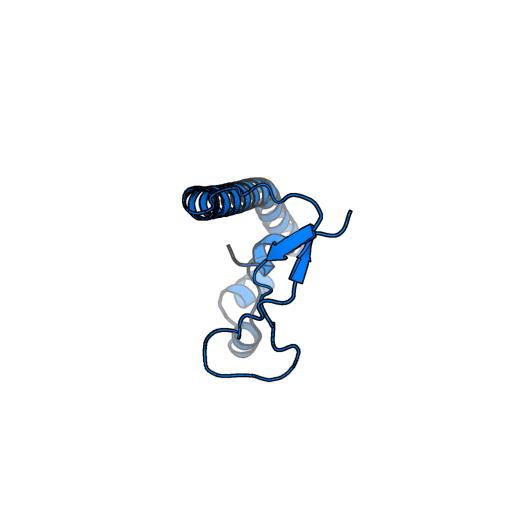4.25 88 VAL A O 1
ATOM 705 N N . LEU A 1 89 ? -15.017 -18.983 12.710 1.00 69.88 89 LEU A N 1
ATOM 706 C CA . LEU A 1 89 ? -14.538 -18.730 11.356 1.00 69.88 89 LEU A CA 1
ATOM 707 C C . LEU A 1 89 ? -14.668 -20.020 10.541 1.00 69.88 89 LEU A C 1
ATOM 709 O O . LEU A 1 89 ? -14.109 -21.042 10.949 1.00 69.88 89 LEU A O 1
ATOM 713 N N . PRO A 1 90 ? -15.369 -20.009 9.398 1.00 66.69 90 PRO A N 1
ATOM 714 C CA . PRO A 1 90 ? -15.371 -21.160 8.520 1.00 66.69 90 PRO A CA 1
ATOM 715 C C . PRO A 1 90 ? -14.023 -21.211 7.794 1.00 66.69 90 PRO A C 1
ATOM 717 O O . PRO A 1 90 ? -13.809 -20.534 6.790 1.00 66.69 90 PRO A O 1
ATOM 720 N N . LEU A 1 91 ? -13.075 -21.991 8.309 1.00 61.34 91 LEU A N 1
ATOM 721 C CA . LEU A 1 91 ? -11.890 -22.337 7.532 1.00 61.34 91 LEU A CA 1
ATOM 722 C C . LEU A 1 91 ? -12.311 -23.320 6.431 1.00 61.34 91 LEU A C 1
ATOM 724 O O . LEU A 1 91 ? -12.698 -24.450 6.710 1.00 61.34 91 LEU A O 1
ATOM 728 N N . GLY A 1 92 ? -12.261 -22.872 5.174 1.00 59.50 92 GLY A N 1
ATOM 729 C CA . GLY A 1 92 ? -12.402 -23.734 3.993 1.00 59.50 92 GLY A CA 1
ATOM 730 C C . GLY A 1 92 ? -13.825 -23.994 3.483 1.00 59.50 92 GLY A C 1
ATOM 731 O O . GLY A 1 92 ? -13.977 -24.700 2.493 1.00 59.50 92 GLY A O 1
ATOM 732 N N . THR A 1 93 ? -14.869 -23.421 4.086 1.00 56.75 93 THR A N 1
ATOM 733 C CA . THR A 1 93 ? -16.252 -23.524 3.579 1.00 56.75 93 THR A CA 1
ATOM 734 C C . THR A 1 93 ? -16.852 -22.136 3.400 1.00 56.75 93 THR A C 1
ATOM 736 O O . THR A 1 93 ? -16.965 -21.359 4.342 1.00 56.75 93 THR A O 1
ATOM 739 N N . HIS A 1 94 ? -17.231 -21.790 2.171 1.00 52.41 94 HIS A N 1
ATOM 740 C CA . HIS A 1 94 ? -17.879 -20.513 1.887 1.00 52.41 94 HIS A CA 1
ATOM 741 C C . HIS A 1 94 ? -19.328 -20.551 2.391 1.00 52.41 94 HIS A C 1
ATOM 743 O O . HIS A 1 94 ? -20.239 -20.975 1.681 1.00 52.41 94 HIS A O 1
ATOM 749 N N . ILE A 1 95 ? -19.545 -20.132 3.637 1.00 57.69 95 ILE A N 1
ATOM 750 C CA . ILE A 1 95 ? -20.887 -19.915 4.175 1.00 57.69 95 ILE A CA 1
ATOM 751 C C . ILE A 1 95 ? -21.282 -18.482 3.813 1.00 57.69 95 ILE A C 1
ATOM 753 O O . ILE A 1 95 ? -20.718 -17.519 4.331 1.00 57.69 95 ILE A O 1
ATOM 757 N N . ALA A 1 96 ? -22.229 -18.340 2.885 1.00 52.66 96 ALA A N 1
ATOM 758 C CA . ALA A 1 96 ? -22.828 -17.056 2.549 1.00 52.66 96 ALA A CA 1
ATOM 759 C C . ALA A 1 96 ? -23.691 -16.585 3.733 1.00 52.66 96 ALA A C 1
ATOM 761 O O . ALA A 1 96 ? -24.839 -16.992 3.883 1.00 52.66 96 ALA A O 1
ATOM 762 N N . GLY A 1 97 ? -23.104 -15.777 4.615 1.00 55.75 97 GLY A N 1
ATOM 763 C CA . GLY A 1 97 ? -23.778 -15.208 5.781 1.00 55.75 97 GLY A CA 1
ATOM 764 C C . GLY A 1 97 ? -22.886 -15.213 7.018 1.00 55.75 97 GLY A C 1
ATOM 765 O O . GLY A 1 97 ? -22.151 -16.167 7.247 1.00 55.75 97 GLY A O 1
ATOM 766 N N . TYR A 1 98 ? -22.945 -14.112 7.774 1.00 57.97 98 TYR A N 1
ATOM 767 C CA . TYR A 1 98 ? -22.164 -13.802 8.977 1.00 57.97 98 TYR A CA 1
ATOM 768 C C . TYR A 1 98 ? -21.721 -15.034 9.784 1.00 57.97 98 TYR A C 1
ATOM 770 O O . TYR A 1 98 ? -22.535 -15.895 10.121 1.00 57.97 98 TYR A O 1
ATOM 778 N N . GLY A 1 99 ? -20.425 -15.086 10.121 1.00 61.38 99 GLY A N 1
ATOM 779 C CA . GLY A 1 99 ? -19.843 -16.147 10.943 1.00 61.38 99 GLY A CA 1
ATOM 780 C C . GLY A 1 99 ? -20.665 -16.384 12.211 1.00 61.38 99 GLY A C 1
ATOM 781 O O . GLY A 1 99 ? -21.061 -15.439 12.896 1.00 61.38 99 GLY A O 1
ATOM 782 N N . LYS A 1 100 ? -20.962 -17.654 12.499 1.00 67.75 100 LYS A N 1
ATOM 783 C CA . LYS A 1 100 ? -21.733 -18.044 13.684 1.00 67.75 100 LYS A CA 1
ATOM 784 C C . LYS A 1 100 ? -20.912 -17.728 14.939 1.00 67.75 100 LYS A C 1
ATOM 786 O O . LYS A 1 100 ? -19.701 -17.929 14.954 1.00 67.75 100 LYS A O 1
ATOM 791 N N . TRP A 1 101 ? -21.557 -17.245 15.995 1.00 73.25 101 TRP A N 1
ATOM 792 C CA . TRP A 1 101 ? -20.909 -17.000 17.286 1.00 73.25 101 TRP A CA 1
ATOM 793 C C . TRP A 1 101 ? -21.234 -18.139 18.252 1.00 73.25 101 TRP A C 1
ATOM 795 O O . TRP A 1 101 ? -22.372 -18.602 18.294 1.00 73.25 101 TRP A O 1
ATOM 805 N N . SER A 1 102 ? -20.254 -18.583 19.040 1.00 74.19 102 SER A N 1
ATOM 806 C CA . SER A 1 102 ? -20.457 -19.599 20.083 1.00 74.19 102 SER A CA 1
ATOM 807 C C . SER A 1 102 ? -20.184 -19.027 21.478 1.00 74.19 102 SER A C 1
ATOM 809 O O . SER A 1 102 ? -19.096 -18.495 21.710 1.00 74.19 102 SER A O 1
ATOM 811 N N . LEU A 1 103 ? -21.132 -19.191 22.409 1.00 71.19 103 LEU A N 1
ATOM 812 C CA . LEU A 1 103 ? -21.063 -18.767 23.821 1.00 71.19 103 LEU A CA 1
ATOM 813 C C . LEU A 1 103 ? -20.359 -19.817 24.711 1.00 71.19 103 LEU A C 1
ATOM 815 O O . LEU A 1 103 ? -20.865 -20.213 25.753 1.00 71.19 103 LEU A O 1
ATOM 819 N N . HIS A 1 104 ? -19.217 -20.342 24.275 1.00 71.44 104 HIS A N 1
ATOM 820 C CA . HIS A 1 104 ? -18.469 -21.349 25.048 1.00 71.44 104 HIS A CA 1
ATOM 821 C C . HIS A 1 104 ? -16.981 -21.007 25.183 1.00 71.44 104 HIS A C 1
ATOM 823 O O . HIS A 1 104 ? -16.209 -21.808 25.705 1.00 71.44 104 HIS A O 1
ATOM 829 N N . GLY A 1 105 ? -16.554 -19.832 24.708 1.00 71.25 105 GLY A N 1
ATOM 830 C CA . GLY A 1 105 ? -15.190 -19.368 24.932 1.00 71.25 105 GLY A CA 1
ATOM 831 C C . GLY A 1 105 ? -15.020 -18.965 26.392 1.00 71.25 105 GLY A C 1
ATOM 832 O O . GLY A 1 105 ? -15.777 -18.128 26.875 1.00 71.25 105 GLY A O 1
ATOM 833 N N . LYS A 1 106 ? -14.040 -19.549 27.083 1.00 76.81 106 LYS A N 1
ATOM 834 C CA . LYS A 1 106 ? -13.549 -19.047 28.371 1.00 76.81 106 LYS A CA 1
ATOM 835 C C . LYS A 1 106 ? -12.243 -18.301 28.138 1.00 76.81 106 LYS A C 1
ATOM 837 O O . LYS A 1 106 ? -11.432 -18.751 27.326 1.00 76.81 106 LYS A O 1
ATOM 842 N N . VAL A 1 107 ? -12.052 -17.184 28.829 1.00 76.06 107 VAL A N 1
ATOM 843 C CA . VAL A 1 107 ? -10.750 -16.511 28.890 1.00 76.06 107 VAL A CA 1
ATOM 844 C C . VAL A 1 107 ? -9.807 -17.374 29.725 1.00 76.06 107 VAL A C 1
ATOM 846 O O . VAL A 1 107 ? -10.129 -17.701 30.866 1.00 76.06 107 VAL A O 1
ATOM 849 N N . LEU A 1 108 ? -8.706 -17.805 29.109 1.00 66.19 108 LEU A N 1
ATOM 850 C CA . LEU A 1 108 ? -7.650 -18.616 29.721 1.00 66.19 108 LEU A CA 1
ATOM 851 C C . LEU A 1 108 ? -6.428 -17.716 29.960 1.00 66.19 108 LEU A C 1
ATOM 853 O O . LEU A 1 108 ? -6.177 -16.844 29.125 1.00 66.19 108 LEU A O 1
ATOM 857 N N . SER A 1 109 ? -5.713 -17.930 31.071 1.00 58.09 109 SER A N 1
ATOM 858 C CA . SER A 1 109 ? -4.462 -17.234 31.420 1.00 58.09 109 SER A CA 1
ATOM 859 C C . SER A 1 109 ? -3.334 -17.486 30.422 1.00 58.09 109 SER A C 1
ATOM 861 O O . SER A 1 109 ? -3.173 -18.673 30.044 1.00 58.09 109 SER A O 1
#

Foldseek 3Di:
DDPVCLVQLDDDDDVVCVVVVHPVNVVCVVDDPVRNVVVSVVSVVVNVVVNVVVVVVVVVVVVVVVVVVVVPDDDDDDDFFDFDWDFQDPDPDPDPDGTDTDRHDGDHD